Protein AF-A0A4R5MB72-F1 (afdb_monomer_lite)

Sequence (154 aa):
MSKYLAMLKSENIHTTSPTKLPKLMNGNSVGFVGSSHDPIPQIRDVANDWATLPDDCIGTLIDDESGAHYLPWAPYMQASDVHRMRRDLAETIVALADLERWPEHSLKDVFTRAMRGPLSALASDLGHFASRLQERRAELAVRGAIDRIARARP

Organism: NCBI:txid2528715

Radius of gyration: 24.24 Å; chains: 1; bounding box: 50×43×77 Å

Foldseek 3Di:
DDPVVVVLPPPDDDDDDDDDDDDDDDDDDDDDDDDDDDDDDDDDPVPPPPVCDDPVPPDQDADPPQRDTDDPPDPDDHPVNLSVLLVLLLVLLVLLCVLVVPDPVVSVVVNVPLNPDDPVCSVVSSVVSVVSSVVSVVVVVVVVVVVVVVVPPD

Structure (mmCIF, N/CA/C/O backbone):
data_AF-A0A4R5MB72-F1
#
_entry.id   AF-A0A4R5MB72-F1
#
loop_
_atom_site.group_PDB
_atom_site.id
_atom_site.type_symbol
_atom_site.label_atom_id
_atom_site.label_alt_id
_atom_site.label_comp_id
_atom_site.label_asym_id
_atom_site.label_entity_id
_atom_site.label_seq_id
_atom_site.pdbx_PDB_ins_code
_atom_site.Cartn_x
_atom_site.Cartn_y
_atom_site.Cartn_z
_atom_site.occupancy
_atom_site.B_iso_or_equiv
_atom_site.auth_seq_id
_atom_site.auth_comp_id
_atom_site.auth_asym_id
_atom_site.auth_atom_id
_atom_site.pdbx_PDB_model_num
ATOM 1 N N . MET A 1 1 ? -17.093 -7.640 -7.018 1.00 45.88 1 MET A N 1
ATOM 2 C CA . MET A 1 1 ? -15.817 -7.866 -7.736 1.00 45.88 1 MET A CA 1
ATOM 3 C C . MET A 1 1 ? -15.399 -6.541 -8.351 1.00 45.88 1 MET A C 1
ATOM 5 O O . MET A 1 1 ? -16.149 -6.013 -9.160 1.00 45.88 1 MET A O 1
ATOM 9 N N . SER A 1 2 ? -14.292 -5.953 -7.889 1.00 51.09 2 SER A N 1
ATOM 10 C CA . SER A 1 2 ? -13.879 -4.597 -8.282 1.00 51.09 2 SER A CA 1
ATOM 11 C C . SER A 1 2 ? -13.455 -4.556 -9.756 1.00 51.09 2 SER A C 1
ATOM 13 O O . SER A 1 2 ? -12.667 -5.398 -10.190 1.00 51.09 2 SER A O 1
ATOM 15 N N . LYS A 1 3 ? -13.972 -3.586 -10.525 1.00 57.72 3 LYS A N 1
ATOM 16 C CA . LYS A 1 3 ? -13.730 -3.410 -11.975 1.00 57.72 3 LYS A CA 1
ATOM 17 C C . LYS A 1 3 ? -12.233 -3.373 -12.326 1.00 57.72 3 LYS A C 1
ATOM 19 O O . LYS A 1 3 ? -11.839 -3.806 -13.403 1.00 57.72 3 LYS A O 1
ATOM 24 N N . TYR A 1 4 ? -11.401 -2.933 -11.386 1.00 55.31 4 TYR A N 1
ATOM 25 C CA . TYR A 1 4 ? -9.951 -2.817 -11.531 1.00 55.31 4 TYR A CA 1
ATOM 26 C C . TYR A 1 4 ? -9.217 -4.172 -11.532 1.00 55.31 4 TYR A C 1
ATOM 28 O O . TYR A 1 4 ? -8.274 -4.353 -12.295 1.00 55.31 4 TYR A O 1
ATOM 36 N N . LEU A 1 5 ? -9.694 -5.164 -10.768 1.00 50.12 5 LEU A N 1
ATOM 37 C CA . LEU A 1 5 ? -9.123 -6.522 -10.759 1.00 50.12 5 LEU A CA 1
ATOM 38 C C . LEU A 1 5 ? -9.440 -7.307 -12.039 1.00 50.12 5 LEU A C 1
ATOM 40 O O . LEU A 1 5 ? -8.704 -8.223 -12.397 1.00 50.12 5 LEU A O 1
ATOM 44 N N . ALA A 1 6 ? -10.529 -6.958 -12.731 1.00 55.66 6 ALA A N 1
ATOM 45 C CA . ALA A 1 6 ? -10.874 -7.562 -14.016 1.00 55.66 6 ALA A CA 1
ATOM 46 C C . ALA A 1 6 ? -9.919 -7.112 -15.135 1.00 55.66 6 ALA A C 1
ATOM 48 O O . ALA A 1 6 ? -9.605 -7.907 -16.015 1.00 55.66 6 ALA A O 1
ATOM 49 N N . MET A 1 7 ? -9.403 -5.880 -15.060 1.00 50.88 7 MET A N 1
ATOM 50 C CA . MET A 1 7 ? -8.489 -5.324 -16.063 1.00 50.88 7 MET A CA 1
ATOM 51 C C . MET A 1 7 ? -7.111 -6.009 -16.065 1.00 50.88 7 MET A C 1
ATOM 53 O O . MET A 1 7 ? -6.458 -6.059 -17.095 1.00 50.88 7 MET A O 1
ATOM 57 N N . LEU A 1 8 ? -6.686 -6.588 -14.935 1.00 51.84 8 LEU A N 1
ATOM 58 C CA . LEU A 1 8 ? -5.382 -7.257 -14.799 1.00 51.84 8 LEU A CA 1
ATOM 59 C C . LEU A 1 8 ? -5.380 -8.731 -15.241 1.00 51.84 8 LEU A C 1
ATOM 61 O O . LEU A 1 8 ? -4.323 -9.354 -15.282 1.00 51.84 8 LEU A O 1
ATOM 65 N N . LYS A 1 9 ? -6.545 -9.329 -15.524 1.00 45.94 9 LYS A N 1
ATOM 66 C CA . LYS A 1 9 ? -6.655 -10.763 -15.858 1.00 45.94 9 LYS A CA 1
ATOM 67 C C . LYS A 1 9 ? -6.682 -11.058 -17.361 1.00 45.94 9 LYS A C 1
ATOM 69 O O . LYS A 1 9 ? -6.629 -12.227 -17.727 1.00 45.94 9 LYS A O 1
ATOM 74 N N . SER A 1 10 ? -6.775 -10.047 -18.224 1.00 49.00 10 SER A N 1
ATOM 75 C CA . SER A 1 10 ? -6.990 -10.225 -19.670 1.00 49.00 10 SER A CA 1
ATOM 76 C C . SER A 1 10 ? -5.721 -10.348 -20.527 1.00 49.00 10 SER A C 1
ATOM 78 O O . SER A 1 10 ? -5.845 -10.553 -21.728 1.00 49.00 10 SER A O 1
ATOM 80 N N . GLU A 1 11 ? -4.515 -10.260 -19.961 1.00 43.59 11 GLU A N 1
ATOM 81 C CA . GLU A 1 11 ? -3.252 -10.200 -20.729 1.00 43.59 11 GLU A CA 1
ATOM 82 C C . GLU A 1 11 ? -2.438 -11.507 -20.703 1.00 43.59 11 GLU A C 1
ATOM 84 O O . GLU A 1 11 ? -1.241 -11.487 -20.430 1.00 43.59 11 GLU A O 1
ATOM 89 N N . ASN A 1 12 ? -3.047 -12.676 -20.938 1.00 44.12 12 ASN A N 1
ATOM 90 C CA . ASN A 1 12 ? -2.257 -13.915 -20.919 1.00 44.12 12 ASN A CA 1
ATOM 91 C C . ASN A 1 12 ? -2.771 -15.037 -21.832 1.00 44.12 12 ASN A C 1
ATOM 93 O O . ASN A 1 12 ? -3.233 -16.044 -21.309 1.00 44.12 12 ASN A O 1
ATOM 97 N N . ILE A 1 13 ? -2.686 -14.899 -23.167 1.00 41.69 13 ILE A N 1
ATOM 98 C CA . ILE A 1 13 ? -2.653 -16.053 -24.098 1.00 41.69 13 ILE A CA 1
ATOM 99 C C . ILE A 1 13 ? -1.941 -15.681 -25.422 1.00 41.69 13 ILE A C 1
ATOM 101 O O . ILE A 1 13 ? -2.501 -14.940 -26.223 1.00 41.69 13 ILE A O 1
ATOM 105 N N . HIS A 1 14 ? -0.726 -16.199 -25.655 1.00 35.03 14 HIS A N 1
ATOM 106 C CA . HIS A 1 14 ? -0.346 -17.059 -26.800 1.00 35.03 14 HIS A CA 1
ATOM 107 C C . HIS A 1 14 ? 1.175 -17.100 -27.036 1.00 35.03 14 HIS A C 1
ATOM 109 O O . HIS A 1 14 ? 1.802 -16.152 -27.495 1.00 35.03 14 HIS A O 1
ATOM 115 N N . THR A 1 15 ? 1.741 -18.273 -26.764 1.00 40.03 15 THR A N 1
ATOM 116 C CA . THR A 1 15 ? 3.072 -18.739 -27.147 1.00 40.03 15 THR A CA 1
ATOM 117 C C . THR A 1 15 ? 3.009 -19.446 -28.507 1.00 40.03 15 THR A C 1
ATOM 119 O O . THR A 1 15 ? 2.257 -20.405 -28.642 1.00 40.03 15 THR A O 1
ATOM 122 N N . THR A 1 16 ? 3.837 -19.051 -29.483 1.00 34.19 16 THR A N 1
ATOM 123 C CA . THR A 1 16 ? 4.386 -19.948 -30.527 1.00 34.19 16 THR A CA 1
ATOM 124 C C . THR A 1 16 ? 5.726 -19.417 -31.055 1.00 34.19 16 THR A C 1
ATOM 126 O O . THR A 1 16 ? 5.895 -18.224 -31.270 1.00 34.19 16 THR A O 1
ATOM 129 N N . SER A 1 17 ? 6.658 -20.354 -31.223 1.00 31.30 17 SER A N 1
ATOM 130 C CA . SER A 1 17 ? 8.099 -20.256 -31.518 1.00 31.30 17 SER A CA 1
ATOM 131 C C . SER A 1 17 ? 8.460 -19.893 -32.991 1.00 31.30 17 SER A C 1
ATOM 133 O O . SER A 1 17 ? 7.550 -19.678 -33.789 1.00 31.30 17 SER A O 1
ATOM 135 N N . PRO A 1 18 ? 9.762 -19.786 -33.371 1.00 52.06 18 PRO A N 1
ATOM 136 C CA . PRO A 1 18 ? 10.304 -18.694 -34.195 1.00 52.06 18 PRO A CA 1
ATOM 137 C C . PRO A 1 18 ? 10.580 -19.064 -35.662 1.00 52.06 18 PRO A C 1
ATOM 139 O O . PRO A 1 18 ? 10.721 -20.237 -36.004 1.00 52.06 18 PRO A O 1
ATOM 142 N N . THR A 1 19 ? 10.795 -18.073 -36.539 1.00 29.81 19 THR A N 1
ATOM 143 C CA . THR A 1 19 ? 11.529 -18.298 -37.801 1.00 29.81 19 THR A CA 1
ATOM 144 C C . THR A 1 19 ? 12.257 -17.042 -38.309 1.00 29.81 19 THR A C 1
ATOM 146 O O . THR A 1 19 ? 11.635 -16.030 -38.599 1.00 29.81 19 THR A O 1
ATOM 149 N N . LYS A 1 20 ? 13.574 -17.212 -38.514 1.00 33.06 20 LYS A N 1
ATOM 150 C CA . LYS A 1 20 ? 14.494 -16.522 -39.450 1.00 33.06 20 LYS A CA 1
ATOM 151 C C . LYS A 1 20 ? 14.872 -15.040 -39.254 1.00 33.06 20 LYS A C 1
ATOM 153 O O . LYS A 1 20 ? 14.152 -14.125 -39.625 1.00 33.06 20 LYS A O 1
ATOM 158 N N . LEU A 1 21 ? 16.153 -14.868 -38.904 1.00 39.34 21 LEU A N 1
ATOM 159 C CA . LEU A 1 21 ? 17.082 -13.842 -39.418 1.00 39.34 21 LEU A CA 1
ATOM 160 C C . LEU A 1 21 ? 16.968 -13.679 -40.956 1.00 39.34 21 LEU A C 1
ATOM 162 O O . LEU A 1 21 ? 16.783 -14.693 -41.641 1.00 39.34 21 LEU A O 1
ATOM 166 N N . PRO A 1 22 ? 17.175 -12.465 -41.525 1.00 43.03 22 PRO A N 1
ATOM 167 C CA . PRO A 1 22 ? 18.559 -12.031 -41.773 1.00 43.03 22 PRO A CA 1
ATOM 168 C C . PRO A 1 22 ? 18.882 -10.514 -41.770 1.00 43.03 22 PRO A C 1
ATOM 170 O O . PRO A 1 22 ? 18.073 -9.669 -42.123 1.00 43.03 22 PRO A O 1
ATOM 173 N N . LYS A 1 23 ? 20.179 -10.271 -41.513 1.00 32.75 23 LYS A N 1
ATOM 174 C CA . LYS A 1 23 ? 21.123 -9.302 -42.120 1.00 32.75 23 LYS A CA 1
ATOM 175 C C . LYS A 1 23 ? 20.926 -7.781 -41.972 1.00 32.75 23 LYS A C 1
ATOM 177 O O . LYS A 1 23 ? 20.142 -7.149 -42.666 1.00 32.75 23 LYS A O 1
ATOM 182 N N . LEU A 1 24 ? 21.881 -7.224 -41.217 1.00 40.88 24 LEU A N 1
ATOM 183 C CA . LEU A 1 24 ? 22.564 -5.941 -41.418 1.00 40.88 24 LEU A CA 1
ATOM 184 C C . LEU A 1 24 ? 22.823 -5.611 -42.897 1.00 40.88 24 LEU A C 1
ATOM 186 O O . LEU A 1 24 ? 23.497 -6.403 -43.557 1.00 40.88 24 LEU A O 1
ATOM 190 N N . MET A 1 25 ? 22.444 -4.404 -43.337 1.00 27.33 25 MET A N 1
ATOM 191 C CA . MET A 1 25 ? 23.248 -3.569 -44.246 1.00 27.33 25 MET A CA 1
ATOM 192 C C . MET A 1 25 ? 22.974 -2.066 -44.029 1.00 27.33 25 MET A C 1
ATOM 194 O O . MET A 1 25 ? 21.845 -1.608 -44.139 1.00 27.33 25 MET A O 1
ATOM 198 N N . ASN A 1 26 ? 24.059 -1.354 -43.714 1.00 31.92 26 ASN A N 1
ATOM 199 C CA . ASN A 1 26 ? 24.507 -0.021 -44.140 1.00 31.92 26 ASN A CA 1
ATOM 200 C C . ASN A 1 26 ? 23.533 0.990 -44.779 1.00 31.92 26 ASN A C 1
ATOM 202 O O . ASN A 1 26 ? 22.890 0.694 -45.780 1.00 31.92 26 ASN A O 1
ATOM 206 N N . GLY A 1 27 ? 23.733 2.265 -44.405 1.00 29.86 27 GLY A N 1
ATOM 207 C CA . GLY A 1 27 ? 23.940 3.325 -45.403 1.00 29.86 27 GLY A CA 1
ATOM 208 C C . GLY A 1 27 ? 23.225 4.659 -45.168 1.00 29.86 27 GLY A C 1
ATOM 209 O O . GLY A 1 27 ? 22.046 4.780 -45.453 1.00 29.86 27 GLY A O 1
ATOM 210 N N . ASN A 1 28 ? 24.020 5.664 -44.790 1.00 29.42 28 ASN A N 1
ATOM 211 C CA . ASN A 1 28 ? 23.956 7.085 -45.169 1.00 29.42 28 ASN A CA 1
ATOM 212 C C . ASN A 1 28 ? 22.743 7.988 -44.832 1.00 29.42 28 ASN A C 1
ATOM 214 O O . ASN A 1 28 ? 21.642 7.863 -45.350 1.00 29.42 28 ASN A O 1
ATOM 218 N N . SER A 1 29 ? 23.096 9.021 -44.056 1.00 40.41 29 SER A N 1
ATOM 219 C CA . SER A 1 29 ? 22.674 10.436 -44.029 1.00 40.41 29 SER A CA 1
ATOM 220 C C . SER A 1 29 ? 21.734 10.989 -45.118 1.00 40.41 29 SER A C 1
ATOM 222 O O . SER A 1 29 ? 21.997 10.774 -46.299 1.00 40.41 29 SER A O 1
ATOM 224 N N . VAL A 1 30 ? 20.812 11.889 -44.727 1.00 29.78 30 VAL A N 1
ATOM 225 C CA . VAL A 1 30 ? 20.763 13.344 -45.072 1.00 29.78 30 VAL A CA 1
ATOM 226 C C . VAL A 1 30 ? 19.391 13.953 -44.690 1.00 29.78 30 VAL A C 1
ATOM 228 O O . VAL A 1 30 ? 18.358 13.398 -45.035 1.00 29.78 30 VAL A O 1
ATOM 231 N N . GLY A 1 31 ? 19.400 15.156 -44.088 1.00 27.44 31 GLY A N 1
ATOM 232 C CA . GLY A 1 31 ? 18.435 16.231 -44.402 1.00 27.44 31 GLY A CA 1
ATOM 233 C C . GLY A 1 31 ? 17.230 16.439 -43.474 1.00 27.44 31 GLY A C 1
ATOM 234 O O . GLY A 1 31 ? 16.169 15.875 -43.700 1.00 27.44 31 GLY A O 1
ATOM 235 N N . PHE A 1 32 ? 17.354 17.357 -42.509 1.00 28.97 32 PHE A N 1
ATOM 236 C CA . PHE A 1 32 ? 16.238 17.924 -41.739 1.00 28.97 32 PHE A CA 1
ATOM 237 C C . PHE A 1 32 ? 15.929 19.347 -42.226 1.00 28.97 32 PHE A C 1
ATOM 239 O O . PHE A 1 32 ? 16.772 20.222 -42.050 1.00 28.97 32 PHE A O 1
ATOM 246 N N . VAL A 1 33 ? 14.734 19.585 -42.786 1.00 34.84 33 VAL A N 1
ATOM 247 C CA . VAL A 1 33 ? 14.038 20.891 -42.829 1.00 34.84 33 VAL A CA 1
ATOM 248 C C . VAL A 1 33 ? 12.529 20.639 -42.969 1.00 34.84 33 VAL A C 1
ATOM 250 O O . VAL A 1 33 ? 12.117 19.939 -43.888 1.00 34.84 33 VAL A O 1
ATOM 253 N N . GLY A 1 34 ? 11.715 21.306 -42.140 1.00 28.86 34 GLY A N 1
ATOM 254 C CA . GLY A 1 34 ? 10.340 21.687 -42.503 1.00 28.86 34 GLY A CA 1
ATOM 255 C C . GLY A 1 34 ? 9.250 21.307 -41.497 1.00 28.86 34 GLY A C 1
ATOM 256 O O . GLY A 1 34 ? 8.844 20.158 -41.415 1.00 28.86 34 GLY A O 1
ATOM 257 N N . SER A 1 35 ? 8.740 22.307 -40.778 1.00 43.25 35 SER A N 1
ATOM 258 C CA . SER A 1 35 ? 7.565 22.256 -39.893 1.00 43.25 35 SER A CA 1
ATOM 259 C C . SER A 1 35 ? 6.273 22.571 -40.672 1.00 43.25 35 SER A C 1
ATOM 261 O O . SER A 1 35 ? 6.314 23.536 -41.432 1.00 43.25 35 SER A O 1
ATOM 263 N N . SER A 1 36 ? 5.161 21.824 -40.486 1.00 37.44 36 SER A N 1
ATOM 264 C CA . SER A 1 36 ? 3.757 22.333 -40.427 1.00 37.44 36 SER A CA 1
ATOM 265 C C . SER A 1 36 ? 2.670 21.226 -40.283 1.00 37.44 36 SER A C 1
ATOM 267 O O . SER A 1 36 ? 2.617 20.313 -41.097 1.00 37.44 36 SER A O 1
ATOM 269 N N . HIS A 1 37 ? 1.816 21.375 -39.257 1.00 37.25 37 HIS A N 1
ATOM 270 C CA . HIS A 1 37 ? 0.432 20.901 -38.950 1.00 37.25 37 HIS A CA 1
ATOM 271 C C . HIS A 1 37 ? -0.281 19.681 -39.634 1.00 37.25 37 HIS A C 1
ATOM 273 O O . HIS A 1 37 ? -0.586 19.734 -40.822 1.00 37.25 37 HIS A O 1
ATOM 279 N N . ASP A 1 38 ? -0.676 18.707 -38.776 1.00 41.47 38 ASP A N 1
ATOM 280 C CA . ASP A 1 38 ? -1.899 17.848 -38.612 1.00 41.47 38 ASP A CA 1
ATOM 281 C C . ASP A 1 38 ? -2.587 17.102 -39.796 1.00 41.47 38 ASP A C 1
ATOM 283 O O . ASP A 1 38 ? -2.820 17.706 -40.842 1.00 41.47 38 ASP A O 1
ATOM 287 N N . PRO A 1 39 ? -3.011 15.805 -39.649 1.00 40.69 39 PRO A N 1
ATOM 288 C CA . PRO A 1 39 ? -4.124 15.388 -38.761 1.00 40.69 39 PRO A CA 1
ATOM 289 C C . PRO A 1 39 ? -3.976 14.021 -38.032 1.00 40.69 39 PRO A C 1
ATOM 291 O O . PRO A 1 3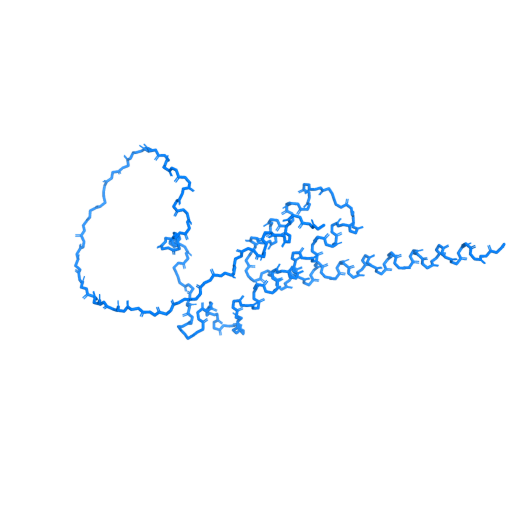9 ? -3.292 13.110 -38.485 1.00 40.69 39 PRO A O 1
ATOM 294 N N . ILE A 1 40 ? -4.697 13.850 -36.914 1.00 49.28 40 ILE A N 1
ATOM 295 C CA . ILE A 1 40 ? -4.728 12.630 -36.075 1.00 49.28 40 ILE A CA 1
ATOM 296 C C . ILE A 1 40 ? -5.338 11.425 -36.833 1.00 49.28 40 ILE A C 1
ATOM 298 O O . ILE A 1 40 ? -6.528 11.480 -37.166 1.00 49.28 40 ILE A O 1
ATOM 302 N N . PRO A 1 41 ? -4.617 10.295 -37.021 1.00 37.94 41 PRO A N 1
ATOM 303 C CA . PRO A 1 41 ? -5.192 9.048 -37.511 1.00 37.94 41 PRO A CA 1
ATOM 304 C C . PRO A 1 41 ? -5.518 8.066 -36.367 1.00 37.94 41 PRO A C 1
ATOM 306 O O . PRO A 1 41 ? -4.709 7.750 -35.504 1.00 37.94 41 PRO A O 1
ATOM 309 N N . GLN A 1 42 ? -6.772 7.627 -36.408 1.00 39.25 42 GLN A N 1
ATOM 310 C CA . GLN A 1 42 ? -7.478 6.517 -35.759 1.00 39.25 42 GLN A CA 1
ATOM 311 C C . GLN A 1 42 ? -6.707 5.531 -34.841 1.00 39.25 42 GLN A C 1
ATOM 313 O O . GLN A 1 42 ? -5.773 4.843 -35.229 1.00 39.25 42 GLN A O 1
ATOM 318 N N . ILE A 1 43 ? -7.280 5.374 -33.640 1.00 44.78 43 ILE A N 1
ATOM 319 C CA . ILE A 1 43 ? -6.915 4.618 -32.417 1.00 44.78 43 ILE A CA 1
ATOM 320 C C . ILE A 1 43 ? -6.753 3.077 -32.584 1.00 44.78 43 ILE A C 1
ATOM 322 O O . ILE A 1 43 ? -6.918 2.323 -31.631 1.00 44.78 43 ILE A O 1
ATOM 326 N N . ARG A 1 44 ? -6.425 2.541 -33.765 1.00 37.66 44 ARG A N 1
ATOM 327 C CA . ARG A 1 44 ? -6.343 1.076 -33.975 1.00 37.66 44 ARG A CA 1
ATOM 328 C C . ARG A 1 44 ? -4.942 0.464 -34.054 1.00 37.66 44 ARG A C 1
ATOM 330 O O . ARG A 1 44 ? -4.859 -0.756 -33.962 1.00 37.66 44 ARG A O 1
ATOM 337 N N . ASP A 1 45 ? -3.880 1.270 -34.057 1.00 35.22 45 ASP A N 1
ATOM 338 C CA . ASP A 1 45 ? -2.498 0.774 -34.214 1.00 35.22 45 ASP A CA 1
ATOM 339 C C . ASP A 1 45 ? -1.626 0.827 -32.938 1.00 35.22 45 ASP A C 1
ATOM 341 O O . ASP A 1 45 ? -0.450 0.476 -32.965 1.00 35.22 45 ASP A O 1
ATOM 345 N N . VAL A 1 46 ? -2.189 1.186 -31.777 1.00 42.75 46 VAL A N 1
ATOM 346 C CA . VAL A 1 46 ? -1.422 1.419 -30.525 1.00 42.75 46 VAL A CA 1
ATOM 347 C C . VAL A 1 46 ? -0.853 0.130 -29.892 1.00 42.75 46 VAL A C 1
ATOM 349 O O . VAL A 1 46 ? -0.095 0.185 -28.930 1.00 42.75 46 VAL A O 1
ATOM 352 N N . ALA A 1 47 ? -1.179 -1.054 -30.416 1.00 42.12 47 ALA A N 1
ATOM 353 C CA . ALA A 1 47 ? -0.775 -2.322 -29.804 1.00 42.12 47 ALA A CA 1
ATOM 354 C C . ALA A 1 47 ? 0.682 -2.750 -30.091 1.00 42.12 47 ALA A C 1
ATOM 356 O O . ALA A 1 47 ? 1.144 -3.694 -29.457 1.00 42.12 47 ALA A O 1
ATOM 357 N N . ASN A 1 48 ? 1.412 -2.083 -30.997 1.00 43.97 48 ASN A N 1
ATOM 358 C CA . ASN A 1 48 ? 2.774 -2.490 -31.388 1.00 43.97 48 ASN A CA 1
ATOM 359 C C . ASN A 1 48 ? 3.840 -1.379 -31.351 1.00 43.97 48 ASN A C 1
ATOM 361 O O . ASN A 1 48 ? 4.976 -1.620 -31.754 1.00 43.97 48 ASN A O 1
ATOM 365 N N . ASP A 1 49 ? 3.535 -0.193 -30.827 1.00 42.31 49 ASP A N 1
ATOM 366 C CA . ASP A 1 49 ? 4.492 0.923 -30.791 1.00 42.31 49 ASP A CA 1
ATOM 367 C C . ASP A 1 49 ? 5.374 0.916 -29.526 1.00 42.31 49 ASP A C 1
ATOM 369 O O . ASP A 1 49 ? 5.548 1.918 -28.842 1.00 42.31 49 ASP A O 1
ATOM 373 N N . TRP A 1 50 ? 5.945 -0.245 -29.190 1.00 46.94 50 TRP A N 1
ATOM 374 C CA . TRP A 1 50 ? 7.127 -0.301 -28.311 1.00 46.94 50 TRP A CA 1
ATOM 375 C C . TRP A 1 50 ? 8.410 0.063 -29.080 1.00 46.94 50 TRP A C 1
ATOM 377 O O . TRP A 1 50 ? 9.483 0.160 -28.492 1.00 46.94 50 TRP A O 1
ATOM 387 N N . ALA A 1 51 ? 8.302 0.241 -30.402 1.00 50.81 51 ALA A N 1
ATOM 388 C CA . ALA A 1 51 ? 9.407 0.569 -31.294 1.00 50.81 51 ALA A CA 1
ATOM 389 C C . ALA A 1 51 ? 9.834 2.044 -31.216 1.00 50.81 51 ALA A C 1
ATOM 391 O O . ALA A 1 51 ? 10.923 2.375 -31.680 1.00 50.81 51 ALA A O 1
ATOM 392 N N . THR A 1 52 ? 9.033 2.904 -30.584 1.00 59.09 52 THR A N 1
ATOM 393 C CA . THR A 1 52 ? 9.358 4.322 -30.406 1.00 59.09 52 THR A CA 1
ATOM 394 C C . THR A 1 52 ? 9.343 4.683 -28.923 1.00 59.09 52 THR A C 1
ATOM 396 O O . THR A 1 52 ? 8.545 5.490 -28.450 1.00 59.09 52 THR A O 1
ATOM 399 N N . LEU A 1 53 ? 10.236 4.046 -28.159 1.00 55.28 53 LEU A N 1
ATOM 400 C CA . LEU A 1 53 ? 10.634 4.577 -26.856 1.00 55.28 53 LEU A CA 1
ATOM 401 C C . LEU A 1 53 ? 11.082 6.038 -27.062 1.00 55.28 53 LEU A C 1
ATOM 403 O O . LEU A 1 53 ? 11.906 6.278 -27.947 1.00 55.28 53 LEU A O 1
ATOM 407 N N . PRO A 1 54 ? 10.545 7.014 -26.309 1.00 56.88 54 PRO A N 1
ATOM 408 C CA . PRO A 1 54 ? 11.017 8.389 -26.403 1.00 56.88 54 PRO A CA 1
ATOM 409 C C . PRO A 1 54 ? 12.524 8.452 -26.102 1.00 56.88 54 PRO A C 1
ATOM 411 O O . PRO A 1 54 ? 13.043 7.654 -25.320 1.00 56.88 54 PRO A O 1
ATOM 414 N N . ASP A 1 55 ? 13.238 9.374 -26.759 1.00 57.22 55 ASP A N 1
ATOM 415 C CA . ASP A 1 55 ? 14.711 9.484 -26.719 1.00 57.22 55 ASP A CA 1
ATOM 416 C C . ASP A 1 55 ? 15.287 9.594 -25.293 1.00 57.22 55 ASP A C 1
ATOM 418 O O . ASP A 1 55 ? 16.452 9.278 -25.054 1.00 57.22 55 ASP A O 1
ATOM 422 N N . ASP A 1 56 ? 14.471 10.007 -24.322 1.00 56.69 56 ASP A N 1
ATOM 423 C CA . ASP A 1 56 ? 14.825 10.086 -22.904 1.00 56.69 56 ASP A CA 1
ATOM 424 C C . ASP A 1 56 ? 14.895 8.716 -22.196 1.00 56.69 56 ASP A C 1
ATOM 426 O O . ASP A 1 56 ? 15.398 8.626 -21.076 1.00 56.69 56 ASP A O 1
ATOM 430 N N . CYS A 1 57 ? 14.455 7.640 -22.856 1.00 53.53 57 CYS A N 1
ATOM 431 C CA . CYS A 1 57 ? 14.542 6.255 -22.390 1.00 53.53 57 CYS A CA 1
ATOM 432 C C . CYS A 1 57 ? 15.737 5.481 -22.990 1.00 53.53 57 CYS A C 1
ATOM 434 O O . CYS A 1 57 ? 15.932 4.302 -22.670 1.00 53.53 57 CYS A O 1
ATOM 436 N N . ILE A 1 58 ? 16.563 6.122 -23.827 1.00 50.34 58 ILE A N 1
ATOM 437 C CA . ILE A 1 58 ? 17.779 5.532 -24.406 1.00 50.34 58 ILE A CA 1
ATOM 438 C C . ILE A 1 58 ? 18.870 5.476 -23.326 1.00 50.34 58 ILE A C 1
ATOM 440 O O . ILE A 1 58 ? 19.528 6.470 -23.031 1.00 50.34 58 ILE A O 1
ATOM 444 N N . GLY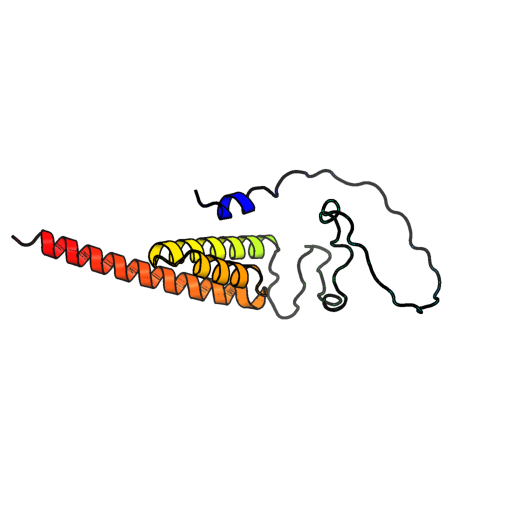 A 1 59 ? 19.083 4.299 -22.728 1.00 55.28 59 GLY A N 1
ATOM 445 C CA . GLY A 1 59 ? 20.241 4.064 -21.851 1.00 55.28 59 GLY A CA 1
ATOM 446 C C . GLY A 1 59 ? 20.013 3.163 -20.643 1.00 55.28 59 GLY A C 1
ATOM 447 O O . GLY A 1 59 ? 20.977 2.841 -19.949 1.00 55.28 59 GLY A O 1
ATOM 448 N N . THR A 1 60 ? 18.782 2.715 -20.380 1.00 59.16 60 THR A N 1
ATOM 449 C CA . THR A 1 60 ? 18.593 1.661 -19.375 1.00 59.16 60 THR A CA 1
ATOM 450 C C . THR A 1 60 ? 19.090 0.355 -19.980 1.00 59.16 60 THR A C 1
ATOM 452 O O . THR A 1 60 ? 18.450 -0.171 -20.888 1.00 59.16 60 THR A O 1
ATOM 455 N N . LEU A 1 61 ? 20.245 -0.141 -19.521 1.00 63.66 61 LEU A N 1
ATOM 456 C CA . LEU A 1 61 ? 20.748 -1.443 -19.953 1.00 63.66 61 LEU A CA 1
ATOM 457 C C . LEU A 1 61 ? 19.661 -2.490 -19.693 1.00 63.66 61 LEU A C 1
ATOM 459 O O . LEU A 1 61 ? 19.071 -2.523 -18.615 1.00 63.66 61 LEU A O 1
ATOM 463 N N . ILE A 1 62 ? 19.384 -3.317 -20.688 1.00 72.31 62 ILE A N 1
ATOM 464 C CA . ILE A 1 62 ? 18.560 -4.513 -20.547 1.00 72.31 62 ILE A CA 1
ATOM 465 C C . ILE A 1 62 ? 19.531 -5.688 -20.507 1.00 72.31 62 ILE A C 1
ATOM 467 O O . ILE A 1 62 ? 20.510 -5.698 -21.250 1.00 72.31 62 ILE A O 1
ATOM 471 N N . ASP A 1 63 ? 19.305 -6.633 -19.603 1.00 65.38 63 ASP A N 1
ATOM 472 C CA . ASP A 1 63 ? 20.055 -7.887 -19.607 1.00 65.38 63 ASP A CA 1
ATOM 473 C C . ASP A 1 63 ? 19.515 -8.806 -20.709 1.00 65.38 63 ASP A C 1
ATOM 475 O O . ASP A 1 63 ? 18.320 -9.104 -20.738 1.00 65.38 63 ASP A O 1
ATOM 479 N N . ASP A 1 64 ? 20.392 -9.256 -21.605 1.00 66.06 64 ASP A N 1
ATOM 480 C CA . ASP A 1 64 ? 20.011 -10.034 -22.789 1.00 66.06 64 ASP A CA 1
ATOM 481 C C . ASP A 1 64 ? 19.489 -11.442 -22.447 1.00 66.06 64 ASP A C 1
ATOM 483 O O . ASP A 1 64 ? 18.736 -12.024 -23.228 1.00 66.06 64 ASP A O 1
ATOM 487 N N . GLU A 1 65 ? 19.870 -12.006 -21.295 1.00 70.75 65 GLU A N 1
ATOM 488 C CA . GLU A 1 65 ? 19.473 -13.363 -20.900 1.00 70.75 65 GLU A CA 1
ATOM 489 C C . GLU A 1 65 ? 18.067 -13.402 -20.289 1.00 70.75 65 GLU A C 1
ATOM 491 O O . GLU A 1 65 ? 17.272 -14.289 -20.609 1.00 70.75 65 GLU A O 1
ATOM 496 N N . SER A 1 66 ? 17.736 -12.439 -19.426 1.00 65.75 66 SER A N 1
ATOM 497 C CA . SER A 1 66 ? 16.466 -12.432 -18.689 1.00 65.75 66 SER A CA 1
ATOM 498 C C . SER A 1 66 ? 15.493 -11.315 -19.075 1.00 65.75 66 SER A C 1
ATOM 500 O O . SER A 1 66 ? 14.326 -11.356 -18.680 1.00 65.75 66 SER A O 1
ATOM 502 N N . GLY A 1 67 ? 15.914 -10.357 -19.906 1.00 70.50 67 GLY A N 1
ATOM 503 C CA . GLY A 1 67 ? 15.044 -9.342 -20.506 1.00 70.50 67 GLY A CA 1
ATOM 504 C C . GLY A 1 67 ? 14.540 -8.262 -19.544 1.00 70.50 67 GLY A C 1
ATOM 505 O O . GLY A 1 67 ? 13.677 -7.470 -19.922 1.00 70.50 67 GLY A O 1
ATOM 506 N N . ALA A 1 68 ? 15.044 -8.207 -18.309 1.00 66.69 68 ALA A N 1
ATOM 507 C CA . ALA A 1 68 ? 14.717 -7.158 -17.348 1.00 66.69 68 ALA A CA 1
ATOM 508 C C . ALA A 1 68 ? 15.768 -6.032 -17.334 1.00 66.69 68 ALA A C 1
ATOM 510 O O . ALA A 1 68 ? 16.879 -6.145 -17.862 1.00 66.69 68 ALA A O 1
ATOM 511 N N . HIS A 1 69 ? 15.394 -4.915 -16.710 1.00 67.75 69 HIS A N 1
ATOM 512 C CA . HIS A 1 69 ? 16.252 -3.743 -16.574 1.00 67.75 69 HIS A CA 1
ATOM 513 C C . HIS A 1 69 ? 17.478 -4.044 -15.698 1.00 67.75 69 HIS A C 1
ATOM 515 O O . HIS A 1 69 ? 17.356 -4.418 -14.532 1.00 67.75 69 HIS A O 1
ATOM 521 N N . TYR A 1 70 ? 18.665 -3.825 -16.255 1.00 62.19 70 TYR A N 1
ATOM 522 C CA . TYR A 1 70 ? 19.950 -3.953 -15.586 1.00 62.19 70 TYR A CA 1
ATOM 523 C C . TYR A 1 70 ? 20.281 -2.671 -14.815 1.00 62.19 70 TYR A C 1
ATOM 525 O O . TYR A 1 70 ? 20.586 -1.619 -15.382 1.00 62.19 70 TYR A O 1
ATOM 533 N N . LEU A 1 71 ? 20.244 -2.778 -13.488 1.00 65.75 71 LEU A N 1
ATOM 534 C CA . LEU A 1 71 ? 20.698 -1.748 -12.559 1.00 65.75 71 LEU A CA 1
ATOM 535 C C . LEU A 1 71 ? 21.908 -2.308 -11.793 1.00 65.75 71 LEU A C 1
ATOM 537 O O . LEU A 1 71 ? 21.711 -3.104 -10.879 1.00 65.75 71 LEU A O 1
ATOM 541 N N . PRO A 1 72 ? 23.157 -1.910 -12.110 1.00 62.84 72 PRO A N 1
ATOM 542 C CA . PRO A 1 72 ? 24.365 -2.532 -11.543 1.00 62.84 72 PRO A CA 1
ATOM 543 C C . PRO A 1 72 ? 24.513 -2.351 -10.022 1.00 62.84 72 PRO A C 1
ATOM 545 O O . PRO A 1 72 ? 25.367 -2.972 -9.398 1.00 62.84 72 PRO A O 1
ATOM 548 N N . TRP A 1 73 ? 23.700 -1.479 -9.426 1.00 65.44 73 TRP A N 1
ATOM 549 C CA . TRP A 1 73 ? 23.688 -1.156 -8.001 1.00 65.44 73 TRP A CA 1
ATOM 550 C C . TRP A 1 73 ? 22.488 -1.751 -7.247 1.00 65.44 73 TRP A C 1
ATOM 552 O O . TRP A 1 73 ? 22.385 -1.549 -6.037 1.00 65.44 73 TRP A O 1
ATOM 562 N N . ALA A 1 74 ? 21.585 -2.472 -7.919 1.00 63.16 74 ALA A N 1
ATOM 563 C CA . ALA A 1 74 ? 20.419 -3.088 -7.292 1.00 63.16 74 ALA A CA 1
ATOM 564 C C . ALA A 1 74 ? 20.351 -4.594 -7.593 1.00 63.16 74 ALA A C 1
ATOM 566 O O . ALA A 1 74 ? 20.769 -5.027 -8.668 1.00 63.16 74 ALA A O 1
ATOM 567 N N . PRO A 1 75 ? 19.806 -5.410 -6.669 1.00 67.12 75 PRO A N 1
ATOM 568 C CA . PRO A 1 75 ? 19.482 -6.796 -6.966 1.00 67.12 75 PRO A CA 1
ATOM 569 C C . PRO A 1 75 ? 18.589 -6.888 -8.201 1.00 67.12 75 PRO A C 1
ATOM 571 O O . PRO A 1 75 ? 17.656 -6.097 -8.362 1.00 67.12 75 PRO A O 1
ATOM 574 N N . TYR A 1 76 ? 18.874 -7.872 -9.048 1.00 65.31 76 TYR A N 1
ATOM 575 C CA . TYR A 1 76 ? 18.107 -8.109 -10.258 1.00 65.31 76 TYR A CA 1
ATOM 576 C C . TYR A 1 76 ? 16.647 -8.401 -9.897 1.00 65.31 76 TYR A C 1
ATOM 578 O O . TYR A 1 76 ? 16.359 -9.384 -9.211 1.00 65.31 76 TYR A O 1
ATOM 586 N N . MET A 1 77 ? 15.727 -7.538 -10.327 1.00 74.50 77 MET A N 1
ATOM 587 C CA . MET A 1 77 ? 14.297 -7.749 -10.130 1.00 74.50 77 MET A CA 1
ATOM 588 C C . MET A 1 77 ? 13.703 -8.266 -11.432 1.00 74.50 77 MET A C 1
ATOM 590 O O . MET A 1 77 ? 13.729 -7.578 -12.451 1.00 74.50 77 MET A O 1
ATOM 594 N N . GLN A 1 78 ? 13.154 -9.477 -11.392 1.00 80.50 78 GLN A N 1
ATOM 595 C CA . GLN A 1 78 ? 12.486 -10.046 -12.553 1.00 80.50 78 GLN A CA 1
ATOM 596 C C . GLN A 1 78 ? 11.200 -9.270 -12.839 1.00 80.50 78 GLN A C 1
ATOM 598 O O . GLN A 1 78 ? 10.520 -8.801 -11.919 1.00 80.50 78 GLN A O 1
ATOM 603 N N . ALA A 1 79 ? 10.806 -9.190 -14.110 1.00 83.06 79 ALA A N 1
ATOM 604 C CA . ALA A 1 79 ? 9.546 -8.551 -14.495 1.00 83.06 79 ALA A CA 1
ATOM 605 C C . ALA A 1 79 ? 8.349 -9.139 -13.717 1.00 83.06 79 ALA A C 1
ATOM 607 O O . ALA A 1 79 ? 7.462 -8.412 -13.268 1.00 83.06 79 ALA A O 1
ATOM 608 N N . SER A 1 80 ? 8.361 -10.450 -13.453 1.00 84.75 80 SER A N 1
ATOM 609 C CA . SER A 1 80 ? 7.348 -11.131 -12.637 1.00 84.75 80 SER A CA 1
ATOM 610 C C . SER A 1 80 ? 7.244 -10.596 -11.208 1.00 84.75 80 SER A C 1
ATOM 612 O O . SER A 1 80 ? 6.140 -10.512 -10.666 1.00 84.75 80 SER A O 1
ATOM 614 N N . ASP A 1 81 ? 8.367 -10.221 -10.593 1.00 86.88 81 ASP A N 1
ATOM 615 C CA . ASP A 1 81 ? 8.380 -9.656 -9.244 1.00 86.88 81 ASP A CA 1
ATOM 616 C C . ASP A 1 81 ? 7.787 -8.248 -9.243 1.00 86.88 81 ASP A C 1
ATOM 618 O O . ASP A 1 81 ? 6.947 -7.942 -8.396 1.00 86.88 81 ASP A O 1
ATOM 622 N N . VAL A 1 82 ? 8.129 -7.433 -10.246 1.00 88.81 82 VAL A N 1
ATOM 623 C CA . VAL A 1 82 ? 7.536 -6.103 -10.442 1.00 88.81 82 VAL A CA 1
ATOM 624 C C . VAL A 1 82 ? 6.019 -6.203 -10.603 1.00 88.81 82 VAL A C 1
ATOM 626 O O . VAL A 1 82 ? 5.271 -5.471 -9.950 1.00 88.81 82 VAL A O 1
ATOM 629 N N . HIS A 1 83 ? 5.539 -7.123 -11.445 1.00 90.81 83 HIS A N 1
ATOM 630 C CA . HIS A 1 83 ? 4.105 -7.327 -11.652 1.00 90.81 83 HIS A CA 1
ATOM 631 C C . HIS A 1 83 ? 3.395 -7.791 -10.379 1.00 90.81 83 HIS A C 1
ATOM 633 O O . HIS A 1 83 ? 2.298 -7.306 -10.086 1.00 90.81 83 HIS A O 1
ATOM 639 N N . ARG A 1 84 ? 4.015 -8.693 -9.606 1.00 93.69 84 ARG A N 1
ATOM 640 C CA . ARG A 1 84 ? 3.490 -9.124 -8.305 1.00 93.69 84 ARG A CA 1
ATOM 641 C C . ARG A 1 84 ? 3.384 -7.940 -7.346 1.00 93.69 84 ARG A C 1
ATOM 643 O O . ARG A 1 84 ? 2.299 -7.669 -6.854 1.00 93.69 84 ARG A O 1
ATOM 650 N N . MET A 1 85 ? 4.458 -7.175 -7.167 1.00 93.88 85 MET A N 1
ATOM 651 C CA . MET A 1 85 ? 4.469 -6.018 -6.266 1.00 93.88 85 MET A CA 1
ATOM 652 C C . MET A 1 85 ? 3.445 -4.950 -6.667 1.00 93.88 85 MET A C 1
ATOM 654 O O . MET A 1 85 ? 2.776 -4.381 -5.809 1.00 93.88 85 MET A O 1
ATOM 658 N N . ARG A 1 86 ? 3.273 -4.691 -7.969 1.00 94.94 86 ARG A N 1
ATOM 659 C CA . ARG A 1 86 ? 2.247 -3.763 -8.471 1.00 94.94 86 ARG A CA 1
ATOM 660 C C . ARG A 1 86 ? 0.827 -4.262 -8.208 1.00 94.94 86 ARG A C 1
ATOM 662 O O . ARG A 1 86 ? -0.047 -3.458 -7.890 1.00 94.94 86 ARG A O 1
ATOM 669 N N . ARG A 1 87 ? 0.589 -5.571 -8.315 1.00 96.69 87 ARG A N 1
ATOM 670 C CA . ARG A 1 87 ? -0.693 -6.176 -7.932 1.00 96.69 87 ARG A CA 1
ATOM 671 C C . ARG A 1 87 ? -0.939 -6.021 -6.434 1.00 96.69 87 ARG A C 1
ATOM 673 O O . ARG A 1 87 ? -2.002 -5.538 -6.059 1.00 96.69 87 ARG A O 1
ATOM 680 N N . ASP A 1 88 ? 0.044 -6.366 -5.611 1.00 97.00 88 ASP A N 1
ATOM 681 C CA . ASP A 1 88 ? -0.060 -6.280 -4.153 1.00 97.00 88 ASP A CA 1
ATOM 682 C C . ASP A 1 88 ? -0.330 -4.833 -3.711 1.00 97.00 88 ASP A C 1
ATOM 684 O O . ASP A 1 88 ? -1.185 -4.580 -2.859 1.00 97.00 88 ASP A O 1
ATOM 688 N N . LEU A 1 89 ? 0.330 -3.862 -4.349 1.00 97.38 89 LEU A N 1
ATOM 689 C CA . LEU A 1 89 ? 0.093 -2.437 -4.133 1.00 97.38 89 LEU A CA 1
ATOM 690 C C . LEU A 1 89 ? -1.341 -2.035 -4.504 1.00 97.38 89 LEU A C 1
ATOM 692 O O . LEU A 1 89 ? -2.024 -1.391 -3.708 1.00 97.38 89 LEU A O 1
ATOM 696 N N . ALA A 1 90 ? -1.823 -2.445 -5.681 1.00 97.31 90 ALA A N 1
ATOM 697 C CA . ALA A 1 90 ? -3.185 -2.165 -6.129 1.00 97.31 90 ALA A CA 1
ATOM 698 C C . ALA A 1 90 ? -4.238 -2.735 -5.161 1.00 97.31 90 ALA A C 1
ATOM 700 O O . ALA A 1 90 ? -5.180 -2.034 -4.786 1.00 97.31 90 ALA A O 1
ATOM 701 N N . GLU A 1 91 ? -4.070 -3.985 -4.728 1.00 97.88 91 GLU A N 1
ATOM 702 C CA . GLU A 1 91 ? -4.964 -4.641 -3.770 1.00 97.88 91 GLU A CA 1
ATOM 703 C C . GLU A 1 91 ? -4.942 -3.946 -2.404 1.00 97.88 91 GLU A C 1
ATOM 705 O O . GLU A 1 91 ? -5.996 -3.716 -1.809 1.00 97.88 91 GLU A O 1
ATOM 710 N N . THR A 1 92 ? -3.758 -3.547 -1.938 1.00 98.06 92 THR A N 1
ATOM 711 C CA . THR A 1 92 ? -3.585 -2.844 -0.661 1.00 98.06 92 THR A CA 1
ATOM 712 C C . THR A 1 92 ? -4.258 -1.472 -0.679 1.00 98.06 92 THR A C 1
ATOM 714 O O . THR A 1 92 ? -4.977 -1.139 0.263 1.00 98.06 92 THR A O 1
ATOM 717 N N . ILE A 1 93 ? -4.089 -0.692 -1.755 1.00 97.62 93 ILE A N 1
ATOM 718 C CA . ILE A 1 93 ? -4.726 0.626 -1.908 1.00 97.62 93 ILE A CA 1
ATOM 719 C C . ILE A 1 93 ? -6.249 0.492 -1.919 1.00 97.62 93 ILE A C 1
ATOM 721 O O . ILE A 1 93 ? -6.927 1.232 -1.211 1.00 97.62 93 ILE A O 1
ATOM 725 N N . VAL A 1 94 ? -6.797 -0.458 -2.685 1.00 97.31 94 VAL A N 1
ATOM 726 C CA . VAL A 1 94 ? -8.252 -0.676 -2.743 1.00 97.31 94 VAL A CA 1
ATOM 727 C C . VAL A 1 94 ? -8.788 -1.099 -1.377 1.00 97.31 94 VAL A C 1
ATOM 729 O O . VAL A 1 94 ? -9.759 -0.519 -0.899 1.00 97.31 94 VAL A O 1
ATOM 732 N N . ALA A 1 95 ? -8.125 -2.045 -0.707 1.00 96.94 95 ALA A N 1
ATOM 733 C CA . ALA A 1 95 ? -8.533 -2.490 0.621 1.00 96.94 95 ALA A CA 1
ATOM 734 C C . ALA A 1 95 ? -8.501 -1.352 1.650 1.00 96.94 95 ALA A C 1
ATOM 736 O O . ALA A 1 95 ? -9.395 -1.260 2.490 1.00 96.94 95 ALA A O 1
ATOM 737 N N . LEU A 1 96 ? -7.488 -0.483 1.593 1.00 97.19 96 LEU A N 1
ATOM 738 C CA . LEU A 1 96 ? -7.395 0.678 2.472 1.00 97.19 96 LEU A CA 1
ATOM 739 C C . LEU A 1 96 ? -8.481 1.714 2.163 1.00 97.19 96 LEU A C 1
ATOM 741 O O . LEU A 1 96 ? -9.102 2.229 3.089 1.00 97.19 96 LEU A O 1
ATOM 745 N N . ALA A 1 97 ? -8.734 1.990 0.885 1.00 97.06 97 ALA A N 1
ATOM 746 C CA . ALA A 1 97 ? -9.768 2.922 0.454 1.00 97.06 97 ALA A CA 1
ATOM 747 C C . ALA A 1 97 ? -11.166 2.469 0.889 1.00 97.06 97 ALA A C 1
ATOM 749 O O . ALA A 1 97 ? -11.945 3.285 1.379 1.00 97.06 97 ALA A O 1
ATOM 750 N N . ASP A 1 98 ? -11.462 1.172 0.783 1.00 96.12 98 ASP A N 1
ATOM 751 C CA . ASP A 1 98 ? -12.714 0.592 1.275 1.00 96.12 98 ASP A CA 1
ATOM 752 C C . ASP A 1 98 ? -12.831 0.742 2.801 1.00 96.12 98 ASP A C 1
ATOM 754 O O . ASP A 1 98 ? -13.894 1.084 3.328 1.00 96.12 98 ASP A O 1
ATOM 758 N N . LEU A 1 99 ? -11.725 0.527 3.519 1.00 95.69 99 LEU A N 1
ATOM 759 C CA . LEU A 1 99 ? -11.679 0.592 4.979 1.00 95.69 99 LEU A CA 1
ATOM 760 C C . LEU A 1 99 ? -11.844 2.022 5.513 1.00 95.69 99 LEU A C 1
ATOM 762 O O . LEU A 1 99 ? -12.584 2.246 6.470 1.00 95.69 99 LEU A O 1
ATOM 766 N N . GLU A 1 100 ? -11.177 2.989 4.885 1.00 94.56 100 GLU A N 1
ATOM 767 C CA . GLU A 1 100 ? -11.242 4.416 5.222 1.00 94.56 100 GLU A CA 1
ATOM 768 C C . GLU A 1 100 ? -12.416 5.139 4.528 1.00 94.56 100 GLU A C 1
ATOM 770 O O . GLU A 1 100 ? -12.618 6.332 4.752 1.00 94.56 100 GLU A O 1
ATOM 775 N N . ARG A 1 101 ? -13.212 4.427 3.716 1.00 95.88 101 ARG A N 1
ATOM 776 C CA . ARG A 1 101 ? -14.346 4.955 2.932 1.00 95.88 101 ARG A CA 1
ATOM 777 C C . ARG A 1 101 ? -13.963 6.152 2.064 1.00 95.88 101 ARG A C 1
ATOM 779 O O . ARG A 1 101 ? -14.632 7.188 2.075 1.00 95.88 101 ARG A O 1
ATOM 786 N N . TRP A 1 102 ? -12.872 6.017 1.321 1.00 96.75 102 TRP A N 1
ATOM 787 C CA . TRP A 1 102 ? -12.410 7.081 0.441 1.00 96.75 102 TRP A CA 1
ATOM 788 C C . TRP A 1 102 ? -13.450 7.409 -0.635 1.00 96.75 102 TRP A C 1
ATOM 790 O O . TRP A 1 102 ? -14.059 6.503 -1.210 1.00 96.75 102 TRP A O 1
ATOM 800 N N . PRO A 1 103 ? -13.622 8.697 -0.971 1.00 96.31 103 PRO A N 1
ATOM 801 C CA . PRO A 1 103 ? -14.336 9.082 -2.176 1.00 96.31 103 PRO A CA 1
ATOM 802 C C . PRO A 1 103 ? -13.678 8.479 -3.424 1.00 96.31 103 PRO A C 1
ATOM 804 O O . PRO A 1 103 ? -12.451 8.414 -3.525 1.00 96.31 103 PRO A O 1
ATOM 807 N N . GLU A 1 104 ? -14.487 8.116 -4.422 1.00 95.00 104 GLU A N 1
ATOM 808 C CA . GLU A 1 104 ? -13.996 7.495 -5.662 1.00 95.00 104 GLU A CA 1
ATOM 809 C C . GLU A 1 104 ? -12.931 8.348 -6.373 1.00 95.00 104 GLU A C 1
ATOM 811 O O . GLU A 1 104 ? -11.950 7.816 -6.892 1.00 95.00 104 GLU A O 1
ATOM 816 N N . HIS A 1 105 ? -13.080 9.678 -6.351 1.00 95.50 105 HIS A N 1
ATOM 817 C CA . HIS A 1 105 ? -12.106 10.586 -6.960 1.00 95.50 105 HIS A CA 1
ATOM 818 C C 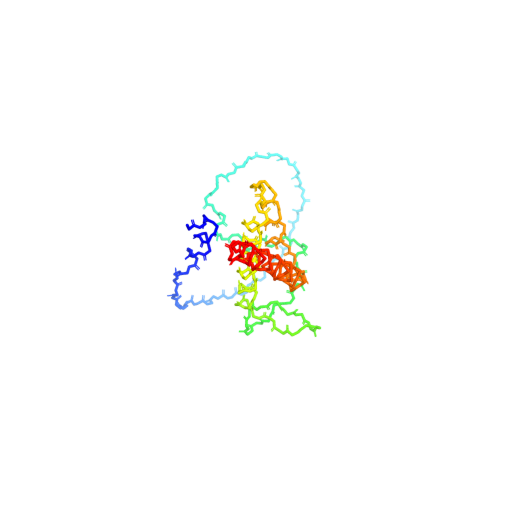. HIS A 1 105 ? -10.726 10.491 -6.289 1.00 95.50 105 HIS A C 1
ATOM 820 O O . HIS A 1 105 ? -9.714 10.502 -6.986 1.00 95.50 105 HIS A O 1
ATOM 826 N N . SER A 1 106 ? -10.680 10.348 -4.960 1.00 96.44 106 SER A N 1
ATOM 827 C CA . SER A 1 106 ? -9.433 10.235 -4.199 1.00 96.44 106 SER A CA 1
ATOM 828 C C . SER A 1 106 ? -8.764 8.886 -4.448 1.00 96.44 106 SER A C 1
ATOM 830 O O . SER A 1 106 ? -7.560 8.832 -4.682 1.00 96.44 106 SER A O 1
ATOM 832 N N . LEU A 1 107 ? -9.551 7.801 -4.477 1.00 96.06 107 LEU A N 1
ATOM 833 C CA . LEU A 1 107 ? -9.046 6.478 -4.845 1.00 96.06 107 LEU A CA 1
ATOM 834 C C . LEU A 1 107 ? -8.437 6.503 -6.248 1.00 96.06 107 LEU A C 1
ATOM 836 O O . LEU A 1 107 ? -7.318 6.038 -6.435 1.00 96.06 107 LEU A O 1
ATOM 840 N N . LYS A 1 108 ? -9.144 7.069 -7.230 1.00 96.31 108 LYS A N 1
ATOM 841 C CA . LYS A 1 108 ? -8.659 7.136 -8.612 1.00 96.31 108 LYS A CA 1
ATOM 842 C C . LYS A 1 108 ? -7.341 7.902 -8.724 1.00 96.31 108 LYS A C 1
ATOM 844 O O . LYS A 1 108 ? -6.453 7.447 -9.446 1.00 96.31 108 LYS A O 1
ATOM 849 N N . ASP A 1 109 ? -7.216 9.035 -8.038 1.00 96.56 109 ASP A N 1
ATOM 850 C CA . ASP A 1 109 ? -6.004 9.858 -8.070 1.00 96.56 109 ASP A CA 1
ATOM 851 C C . ASP A 1 109 ? -4.802 9.114 -7.468 1.00 96.56 109 ASP A C 1
ATOM 853 O O . ASP A 1 109 ? -3.793 8.896 -8.145 1.00 96.56 109 ASP A O 1
ATOM 857 N N . VAL A 1 110 ? -4.956 8.601 -6.242 1.00 96.00 110 VAL A N 1
ATOM 858 C CA . VAL A 1 110 ? -3.909 7.837 -5.545 1.00 96.00 110 VAL A CA 1
ATOM 859 C C . VAL A 1 110 ? -3.519 6.589 -6.335 1.00 96.00 110 VAL A C 1
ATOM 861 O O . VAL A 1 110 ? -2.334 6.338 -6.548 1.00 96.00 110 VAL A O 1
ATOM 864 N N . PHE A 1 111 ? -4.502 5.835 -6.829 1.00 95.06 111 PHE A N 1
ATOM 865 C CA . PHE A 1 111 ? -4.268 4.622 -7.607 1.00 95.06 111 PHE A CA 1
ATOM 866 C C . PHE A 1 111 ? -3.509 4.921 -8.903 1.00 95.06 111 PHE A C 1
ATOM 868 O O . PHE A 1 111 ? -2.544 4.236 -9.234 1.00 95.06 111 PHE A O 1
ATOM 875 N N . THR A 1 112 ? -3.908 5.968 -9.631 1.00 93.75 112 THR A N 1
ATOM 876 C CA . THR A 1 112 ? -3.249 6.351 -10.887 1.00 93.75 112 THR A CA 1
ATOM 877 C C . THR A 1 112 ? -1.800 6.754 -10.640 1.00 93.75 112 THR A C 1
ATOM 879 O O . THR A 1 112 ? -0.916 6.328 -11.383 1.00 93.75 112 THR A O 1
ATOM 882 N N . ARG A 1 113 ? -1.545 7.538 -9.588 1.00 93.88 113 ARG A N 1
ATOM 883 C CA . ARG A 1 113 ? -0.198 7.994 -9.240 1.00 93.88 113 ARG A CA 1
ATOM 884 C C . ARG A 1 113 ? 0.707 6.840 -8.821 1.00 93.88 113 ARG A C 1
ATOM 886 O O . ARG A 1 113 ? 1.809 6.730 -9.344 1.00 93.88 113 ARG A O 1
ATOM 893 N N . ALA A 1 114 ? 0.221 5.965 -7.945 1.00 93.38 114 ALA A N 1
ATOM 894 C CA . ALA A 1 114 ? 0.975 4.814 -7.456 1.00 93.38 114 ALA A CA 1
ATOM 895 C C . ALA A 1 114 ? 1.290 3.817 -8.587 1.00 93.38 114 ALA A C 1
ATOM 897 O O . ALA A 1 114 ? 2.420 3.361 -8.733 1.00 93.38 114 ALA A O 1
ATOM 898 N N . MET A 1 115 ? 0.320 3.534 -9.464 1.00 92.38 115 MET A N 1
ATOM 899 C CA . MET A 1 115 ? 0.508 2.575 -10.559 1.00 92.38 115 MET A CA 1
ATOM 900 C C . MET A 1 115 ? 1.347 3.118 -11.719 1.00 92.38 115 MET A C 1
ATOM 902 O O . MET A 1 115 ? 1.923 2.336 -12.473 1.00 92.38 115 MET A O 1
ATOM 906 N N . ARG A 1 116 ? 1.430 4.437 -11.897 1.00 90.81 116 ARG A N 1
ATOM 907 C CA . ARG A 1 116 ? 2.280 5.065 -12.926 1.00 90.81 116 ARG A CA 1
ATOM 908 C C . ARG A 1 116 ? 3.616 5.564 -12.377 1.00 90.81 116 ARG A C 1
ATOM 910 O O . ARG A 1 116 ? 4.409 6.106 -13.137 1.00 90.81 116 ARG A O 1
ATOM 917 N N . GLY A 1 117 ? 3.858 5.383 -11.081 1.00 88.69 117 GLY A N 1
ATOM 918 C CA . GLY A 1 117 ? 5.088 5.792 -10.423 1.00 88.69 117 GLY A CA 1
ATOM 919 C C . GLY A 1 117 ? 6.320 5.000 -10.885 1.00 88.69 117 GLY A C 1
ATOM 920 O O . GLY A 1 117 ? 6.194 3.917 -11.476 1.00 88.69 117 GLY A O 1
ATOM 921 N N . PRO A 1 118 ? 7.525 5.529 -10.612 1.00 89.25 118 PRO A N 1
ATOM 922 C CA . PRO A 1 118 ? 8.780 4.859 -10.931 1.00 89.25 118 PRO A CA 1
ATOM 923 C C . PRO A 1 118 ? 8.961 3.580 -10.100 1.00 89.25 118 PRO A C 1
ATOM 925 O O . PRO A 1 118 ? 8.489 3.484 -8.967 1.00 89.25 118 PRO A O 1
ATOM 928 N N . LEU A 1 119 ? 9.709 2.604 -10.630 1.00 87.00 119 LEU A N 1
ATOM 929 C CA . LEU A 1 119 ? 9.997 1.346 -9.920 1.00 87.00 119 LEU A CA 1
ATOM 930 C C . LEU A 1 119 ? 10.726 1.562 -8.588 1.00 87.00 119 LEU A C 1
ATOM 932 O O . LEU A 1 119 ? 10.517 0.799 -7.650 1.00 87.00 119 LEU A O 1
ATOM 936 N N . SER A 1 120 ? 11.521 2.627 -8.480 1.00 85.00 120 SER A N 1
ATOM 937 C CA . SER A 1 120 ? 12.215 3.002 -7.244 1.00 85.00 120 SER A CA 1
ATOM 938 C C . SER A 1 120 ? 11.266 3.330 -6.086 1.00 85.00 120 SER A C 1
ATOM 940 O O . SER A 1 120 ? 11.632 3.125 -4.931 1.00 85.00 120 SER A O 1
ATOM 942 N N . ALA A 1 121 ? 10.047 3.801 -6.371 1.00 89.19 121 ALA A N 1
ATOM 943 C CA . ALA A 1 121 ? 9.046 4.115 -5.352 1.00 89.19 121 ALA A CA 1
ATOM 944 C C . ALA A 1 121 ? 8.221 2.890 -4.929 1.00 89.19 121 ALA A C 1
ATOM 946 O O . ALA A 1 121 ? 7.689 2.866 -3.824 1.00 89.19 121 ALA A O 1
ATOM 947 N N . LEU A 1 122 ? 8.159 1.845 -5.762 1.00 91.25 122 LEU A N 1
ATOM 948 C CA . LEU A 1 122 ? 7.231 0.720 -5.610 1.00 91.25 122 LEU A CA 1
ATOM 949 C C . LEU A 1 122 ? 7.319 0.030 -4.241 1.00 91.25 122 LEU A C 1
ATOM 951 O O . LEU A 1 122 ? 6.297 -0.233 -3.612 1.00 91.25 122 LEU A O 1
ATOM 955 N N . ALA A 1 123 ? 8.536 -0.250 -3.766 1.00 91.06 123 ALA A N 1
ATOM 956 C CA . ALA A 1 123 ? 8.744 -0.889 -2.467 1.00 91.06 123 ALA A CA 1
ATOM 957 C C . ALA A 1 123 ? 8.346 0.029 -1.298 1.00 91.06 123 ALA A C 1
ATOM 959 O O . ALA A 1 123 ? 7.740 -0.428 -0.328 1.00 91.06 123 ALA A O 1
ATOM 960 N N . SER A 1 124 ? 8.660 1.322 -1.409 1.00 92.75 124 SER A N 1
ATOM 961 C CA . SER A 1 124 ? 8.314 2.330 -0.404 1.00 92.75 124 SER A CA 1
ATOM 962 C C . SER A 1 124 ? 6.801 2.532 -0.323 1.00 92.75 124 SER A C 1
ATOM 964 O O . SER A 1 124 ? 6.239 2.530 0.771 1.00 92.75 124 SER A O 1
ATOM 966 N N . ASP A 1 125 ? 6.133 2.650 -1.470 1.00 95.38 125 ASP A N 1
ATOM 967 C CA . ASP A 1 125 ? 4.681 2.802 -1.557 1.00 95.38 125 ASP A CA 1
ATOM 968 C C . ASP A 1 125 ? 3.975 1.574 -0.977 1.00 95.38 125 ASP A C 1
ATOM 970 O O . ASP A 1 125 ? 3.084 1.710 -0.137 1.00 95.38 125 ASP A O 1
ATOM 974 N N . LEU A 1 126 ? 4.418 0.366 -1.346 1.00 96.31 126 LEU A N 1
ATOM 975 C CA . LEU A 1 126 ? 3.880 -0.876 -0.791 1.00 96.31 126 LEU A CA 1
ATOM 976 C C . LEU A 1 126 ? 4.008 -0.904 0.737 1.00 96.31 126 LEU A C 1
ATOM 978 O O . LEU A 1 126 ? 3.027 -1.181 1.425 1.00 96.31 126 LEU A O 1
ATOM 982 N N . GLY A 1 127 ? 5.187 -0.572 1.272 1.00 96.88 127 GLY A N 1
ATOM 983 C CA . GLY A 1 127 ? 5.416 -0.502 2.715 1.00 96.88 127 GLY A CA 1
ATOM 984 C C . GLY A 1 127 ? 4.512 0.523 3.406 1.00 9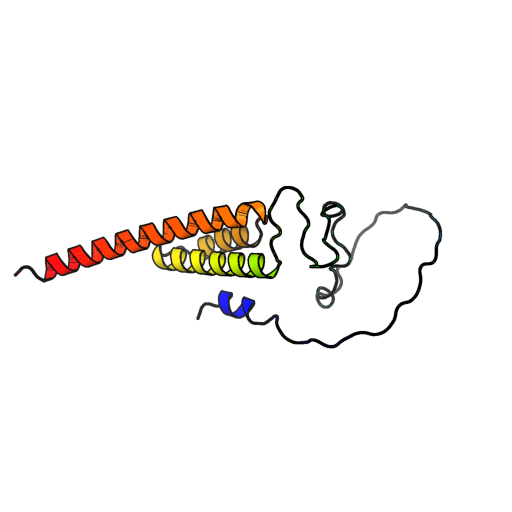6.88 127 GLY A C 1
ATOM 985 O O . GLY A 1 127 ? 3.893 0.212 4.425 1.00 96.88 127 GLY A O 1
ATOM 986 N N . HIS A 1 128 ? 4.374 1.716 2.822 1.00 97.00 128 HIS A N 1
AT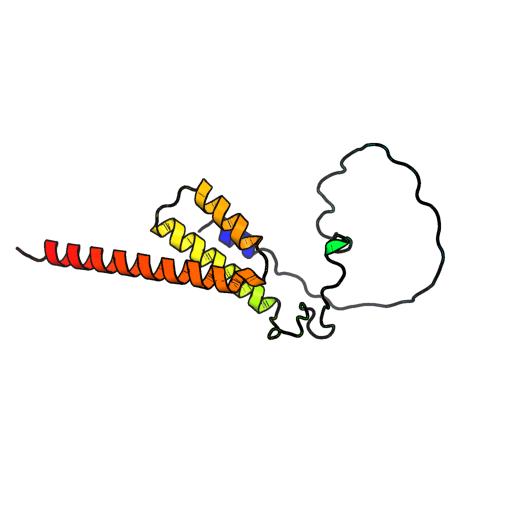OM 987 C CA . HIS A 1 128 ? 3.518 2.778 3.347 1.00 97.00 128 HIS A CA 1
ATOM 988 C C . HIS A 1 128 ? 2.050 2.341 3.436 1.00 97.00 128 HIS A C 1
ATOM 990 O O . HIS A 1 128 ? 1.439 2.409 4.507 1.00 97.00 128 HIS A O 1
ATOM 996 N N . PHE A 1 129 ? 1.476 1.864 2.327 1.00 97.56 129 PHE A N 1
ATOM 997 C CA . PHE A 1 129 ? 0.068 1.474 2.298 1.00 97.56 129 PHE A CA 1
ATOM 998 C C . PHE A 1 129 ? -0.202 0.219 3.135 1.00 97.56 129 PHE A C 1
ATOM 1000 O O . PHE A 1 129 ? -1.246 0.143 3.785 1.00 97.56 129 PHE A O 1
ATOM 1007 N N . ALA A 1 130 ? 0.732 -0.737 3.181 1.00 97.25 130 ALA A N 1
ATOM 1008 C CA . ALA A 1 130 ? 0.590 -1.940 3.995 1.00 97.25 130 ALA A CA 1
ATOM 1009 C C . ALA A 1 130 ? 0.600 -1.622 5.499 1.00 97.25 130 ALA A C 1
ATOM 1011 O O . ALA A 1 130 ? -0.276 -2.110 6.220 1.00 97.25 130 ALA A O 1
ATOM 1012 N N . SER A 1 131 ? 1.517 -0.759 5.962 1.00 97.75 131 SER A N 1
ATOM 1013 C CA . SER A 1 131 ? 1.551 -0.292 7.360 1.00 97.75 131 SER A CA 1
ATOM 1014 C C . SER A 1 131 ? 0.231 0.366 7.744 1.00 97.75 131 SER A C 1
ATOM 1016 O O . SER A 1 131 ? -0.420 -0.027 8.712 1.00 97.75 131 SER A O 1
ATOM 1018 N N . ARG A 1 132 ? -0.239 1.299 6.910 1.00 97.00 132 ARG A N 1
ATOM 1019 C CA . ARG A 1 132 ? -1.487 2.022 7.157 1.00 97.00 132 ARG A CA 1
ATOM 1020 C C . ARG A 1 132 ? -2.711 1.103 7.162 1.00 97.00 132 ARG A C 1
ATOM 1022 O O . ARG A 1 132 ? -3.603 1.258 7.993 1.00 97.00 132 ARG A O 1
ATOM 1029 N N . LEU A 1 133 ? -2.757 0.110 6.274 1.00 97.06 133 LEU A N 1
ATOM 1030 C CA . LEU A 1 133 ? -3.823 -0.893 6.268 1.00 97.06 133 LEU A CA 1
ATOM 1031 C C . LEU A 1 133 ? -3.812 -1.746 7.543 1.00 97.06 133 LEU A C 1
ATOM 1033 O O . LEU A 1 133 ? -4.876 -2.052 8.087 1.00 97.06 133 LEU A O 1
ATOM 1037 N N . GLN A 1 134 ? -2.632 -2.123 8.036 1.00 96.62 134 GLN A N 1
ATOM 1038 C CA . GLN A 1 134 ? -2.495 -2.864 9.288 1.00 96.62 134 GLN A CA 1
ATOM 1039 C C . GLN A 1 134 ? -2.960 -2.033 10.490 1.00 96.62 134 GLN A C 1
ATOM 1041 O O . GLN A 1 134 ? -3.737 -2.535 11.304 1.00 96.62 134 GLN A O 1
ATOM 1046 N N . GLU A 1 135 ? -2.547 -0.769 10.572 1.00 96.38 135 GLU A N 1
ATOM 1047 C CA . GLU A 1 135 ? -2.965 0.169 11.620 1.00 96.38 135 GLU A CA 1
ATOM 1048 C C . GLU A 1 135 ? -4.492 0.303 11.665 1.00 96.38 135 GLU A C 1
ATOM 1050 O O . GLU A 1 135 ? -5.114 0.062 12.702 1.00 96.38 135 GLU A O 1
ATOM 1055 N N . ARG A 1 136 ? -5.132 0.566 10.519 1.00 96.31 136 ARG A N 1
ATOM 1056 C CA . ARG A 1 136 ? -6.595 0.702 10.443 1.00 96.31 136 ARG A CA 1
ATOM 1057 C C . ARG A 1 136 ? -7.340 -0.577 10.805 1.00 96.31 136 ARG A C 1
ATOM 1059 O O . ARG A 1 136 ? -8.374 -0.527 11.473 1.00 96.31 136 ARG A O 1
ATOM 1066 N N . ARG A 1 137 ? -6.826 -1.741 10.402 1.00 95.56 137 ARG A N 1
ATOM 1067 C CA . ARG A 1 137 ? -7.401 -3.033 10.806 1.00 95.56 137 ARG A CA 1
ATOM 1068 C C . ARG A 1 137 ? -7.309 -3.237 12.316 1.00 95.56 137 ARG A C 1
ATOM 1070 O O . ARG A 1 137 ? -8.280 -3.698 12.917 1.00 95.56 137 ARG A O 1
ATOM 1077 N N . ALA A 1 138 ? -6.182 -2.876 12.927 1.00 95.44 138 ALA A N 1
ATOM 1078 C CA . ALA A 1 138 ? -5.999 -2.971 14.370 1.00 95.44 138 ALA A CA 1
ATOM 1079 C C . ALA A 1 138 ? -6.966 -2.043 15.125 1.00 95.44 138 ALA A C 1
ATOM 1081 O O . ALA A 1 138 ? -7.640 -2.491 16.053 1.00 95.44 138 ALA A O 1
ATOM 1082 N N . GLU A 1 139 ? -7.114 -0.790 14.688 1.00 93.62 139 GLU A N 1
ATOM 1083 C CA . GLU A 1 139 ? -8.059 0.170 15.279 1.00 93.62 139 GLU A CA 1
ATOM 1084 C C . GLU A 1 139 ? -9.505 -0.346 15.257 1.00 93.62 139 GLU A C 1
ATOM 1086 O O . GLU A 1 139 ? -10.211 -0.301 16.270 1.00 93.62 139 GLU A O 1
ATOM 1091 N N . LEU A 1 140 ? -9.948 -0.887 14.118 1.00 92.75 140 LEU A N 1
ATOM 1092 C CA . LEU A 1 140 ? -11.294 -1.443 13.975 1.00 92.75 140 LEU A CA 1
ATOM 1093 C C . LEU A 1 140 ? -11.499 -2.696 14.830 1.00 92.75 140 LEU A C 1
ATOM 1095 O O . LEU A 1 140 ? -12.569 -2.869 15.417 1.00 92.75 140 LEU A O 1
ATOM 1099 N N . ALA A 1 141 ? -10.480 -3.550 14.947 1.00 93.06 141 ALA A N 1
ATOM 1100 C CA . ALA A 1 141 ? -10.532 -4.724 15.810 1.00 93.06 141 ALA A CA 1
ATOM 1101 C C . ALA A 1 141 ? -10.675 -4.335 17.291 1.00 93.06 141 ALA A C 1
ATOM 1103 O O . ALA A 1 141 ? -11.500 -4.917 18.002 1.00 93.06 141 ALA A O 1
ATOM 1104 N N . VAL A 1 142 ? -9.931 -3.319 17.743 1.00 95.12 142 VAL A N 1
ATOM 1105 C CA . VAL A 1 142 ? -10.036 -2.777 19.106 1.00 95.12 142 VAL A CA 1
ATOM 1106 C C . VAL A 1 142 ? -11.424 -2.191 19.345 1.00 95.12 142 VAL A C 1
ATOM 1108 O O . VAL A 1 142 ? -12.067 -2.538 20.337 1.00 95.12 142 VAL A O 1
ATOM 1111 N N . ARG A 1 143 ? -11.936 -1.369 18.418 1.00 91.75 143 ARG A N 1
ATOM 1112 C CA . ARG A 1 143 ? -13.290 -0.806 18.522 1.00 91.75 143 ARG A CA 1
ATOM 1113 C C . ARG A 1 143 ? -14.344 -1.908 18.636 1.00 91.75 143 ARG A C 1
ATOM 1115 O O . ARG A 1 143 ? -15.142 -1.898 19.568 1.00 91.75 143 ARG A O 1
ATOM 1122 N N . GLY A 1 144 ? -14.284 -2.906 17.757 1.00 93.00 144 GLY A N 1
ATOM 1123 C CA . GLY A 1 144 ? -15.207 -4.039 17.782 1.00 93.00 144 GLY A CA 1
ATOM 1124 C C . GLY A 1 144 ? -15.078 -4.917 19.033 1.00 93.00 144 GLY A C 1
ATOM 1125 O O . GLY A 1 144 ? -16.048 -5.551 19.446 1.00 93.00 144 GLY A O 1
ATOM 1126 N N . ALA A 1 145 ? -13.904 -4.989 19.665 1.00 92.50 145 ALA A N 1
ATOM 1127 C CA . ALA A 1 145 ? -13.737 -5.666 20.951 1.00 92.50 145 ALA A CA 1
ATOM 1128 C C . ALA A 1 145 ? -14.392 -4.881 22.098 1.00 92.50 145 ALA A C 1
ATOM 1130 O O . ALA A 1 145 ? -15.132 -5.471 22.885 1.00 92.50 145 ALA A O 1
ATOM 1131 N N . ILE A 1 146 ? -14.185 -3.562 22.151 1.00 94.38 146 ILE A N 1
ATOM 1132 C CA . ILE A 1 146 ? -14.804 -2.679 23.150 1.00 94.38 146 ILE A CA 1
ATOM 1133 C C . ILE A 1 146 ? -16.331 -2.742 23.048 1.00 94.38 146 ILE A C 1
ATOM 1135 O O . ILE A 1 146 ? -16.999 -2.947 24.060 1.00 94.38 146 ILE A O 1
ATOM 1139 N N . ASP A 1 147 ? -16.884 -2.653 21.837 1.00 93.88 147 ASP A N 1
ATOM 1140 C CA . ASP A 1 147 ? -18.335 -2.684 21.620 1.00 93.88 147 ASP A CA 1
ATOM 1141 C C . ASP A 1 147 ? -18.956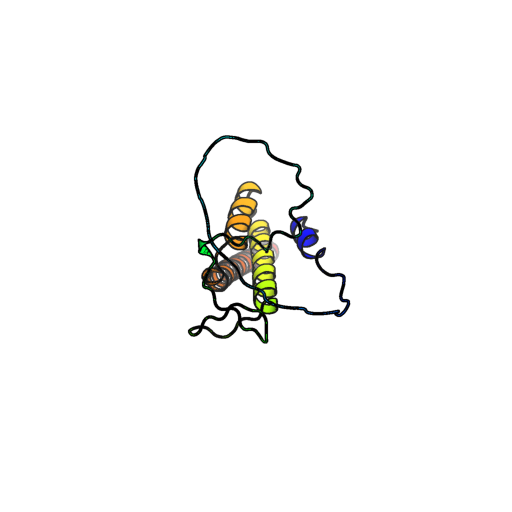 -4.021 22.056 1.00 93.88 147 ASP A C 1
ATOM 1143 O O . ASP A 1 147 ? -20.057 -4.059 22.611 1.00 93.88 147 ASP A O 1
ATOM 1147 N N . ARG A 1 148 ? -18.239 -5.137 21.851 1.00 92.75 148 ARG A N 1
ATOM 1148 C CA . ARG A 1 148 ? -18.660 -6.461 22.337 1.00 92.75 148 ARG A CA 1
ATOM 1149 C C . ARG A 1 148 ? -18.673 -6.532 23.861 1.00 92.75 148 ARG A C 1
ATOM 1151 O O . ARG A 1 148 ? -19.632 -7.051 24.421 1.00 92.75 148 ARG A O 1
ATOM 1158 N N . ILE A 1 149 ? -17.644 -5.996 24.519 1.00 93.50 149 ILE A N 1
ATOM 1159 C CA . ILE A 1 149 ? -17.574 -5.944 25.987 1.00 93.50 149 ILE A CA 1
ATOM 1160 C C . ILE A 1 149 ? -18.702 -5.070 26.543 1.00 93.50 149 ILE A C 1
ATOM 1162 O O . ILE A 1 149 ? -19.374 -5.475 27.488 1.00 93.50 149 ILE A O 1
ATOM 1166 N N . ALA A 1 150 ? -18.947 -3.904 25.940 1.00 91.38 150 ALA A N 1
ATOM 1167 C CA . ALA A 1 150 ? -20.007 -2.992 26.358 1.00 91.38 150 ALA A CA 1
ATOM 1168 C C . ALA A 1 150 ? -21.400 -3.632 26.251 1.00 91.38 150 ALA A C 1
ATOM 1170 O O . ALA A 1 150 ? -22.223 -3.449 27.139 1.00 91.38 150 ALA A O 1
ATOM 1171 N N . ARG A 1 151 ? -21.648 -4.430 25.203 1.00 88.88 151 ARG A N 1
ATOM 1172 C CA . ARG A 1 151 ? -22.917 -5.155 25.016 1.00 88.88 151 ARG A CA 1
ATOM 1173 C C . ARG A 1 151 ? -23.089 -6.347 25.963 1.00 88.88 151 ARG A C 1
ATOM 1175 O O . ARG A 1 151 ? -24.215 -6.749 26.226 1.00 88.88 151 ARG A O 1
ATOM 1182 N N . ALA A 1 152 ? -21.992 -6.940 26.428 1.00 88.00 152 ALA A N 1
ATOM 1183 C CA . ALA A 1 152 ? -22.008 -8.116 27.297 1.00 88.00 152 ALA A CA 1
ATOM 1184 C C . ALA A 1 152 ? -22.120 -7.780 28.795 1.00 88.00 152 ALA A C 1
ATOM 1186 O O . ALA A 1 152 ? -22.252 -8.694 29.608 1.00 88.00 152 ALA A O 1
ATOM 1187 N N . ARG A 1 153 ? -22.043 -6.497 29.176 1.00 70.44 153 ARG A N 1
ATOM 1188 C CA . ARG A 1 153 ? -22.227 -6.052 30.561 1.00 70.44 153 ARG A CA 1
ATOM 1189 C C . ARG A 1 153 ? -23.730 -5.785 30.808 1.00 70.44 153 ARG A C 1
ATOM 1191 O O . ARG A 1 153 ? -24.258 -4.903 30.134 1.00 70.44 153 ARG A O 1
ATOM 1198 N N . PRO A 1 154 ? -24.399 -6.554 31.693 1.00 60.78 154 PRO A N 1
ATOM 1199 C CA . PRO A 1 154 ? -25.824 -6.401 32.006 1.00 60.78 154 PRO A CA 1
ATOM 1200 C C . PRO A 1 154 ? -26.126 -5.140 32.823 1.00 60.78 154 PRO A C 1
ATOM 1202 O O . PRO A 1 154 ? -25.211 -4.659 33.535 1.00 60.78 154 PRO A O 1
#

pLDDT: mean 70.66, std 24.55, range [27.33, 98.06]

Secondary structure (DSSP, 8-state):
--HHHHHTSS--------------------------------TTSTTSTTS---GGGTT-PBPTTT-SB--TTSPPPPHHHHHHHHHHHHHHHHHHHHHHT--HHHHHHHHHHHHHS-HHHHHHHHHHHHHHHHHHHHHHHHHHHHHHHHHH--